Protein AF-A0A7S2HXD6-F1 (afdb_monomer_lite)

InterPro domains:
  IPR036249 Thioredoxin-like superfamily [SSF52833] (8-84)

Organism: NCBI:txid374047

Sequence (109 aa):
MFPKKSGAVMYGAYWCPHCSHQKEVLGREAWSLISYSECSPKGFNSNAAVCIAKEKVDGFPTWKLKNGKKVRSGEMTLVELAKWSGYKGKIDESLENDVPMSGMSGSCR

Structure (mmCIF, N/CA/C/O backbone):
data_AF-A0A7S2HXD6-F1
#
_entry.id   AF-A0A7S2HXD6-F1
#
loop_
_atom_site.group_PDB
_atom_site.id
_atom_site.type_symbol
_atom_site.label_atom_id
_atom_site.label_alt_id
_atom_site.label_comp_id
_atom_site.label_asym_id
_atom_site.label_entity_id
_atom_site.label_seq_id
_atom_site.pdbx_PDB_ins_code
_atom_site.Cartn_x
_atom_site.Cartn_y
_atom_site.Cartn_z
_atom_site.occupancy
_atom_site.B_iso_or_equiv
_atom_site.auth_seq_id
_atom_site.auth_comp_id
_atom_site.auth_asym_id
_atom_site.auth_atom_id
_atom_site.pdbx_PDB_model_num
ATOM 1 N N . MET A 1 1 ? -19.729 16.138 8.550 1.00 31.94 1 MET A N 1
ATOM 2 C CA . MET A 1 1 ? -18.349 16.653 8.392 1.00 31.94 1 MET A CA 1
ATOM 3 C C . MET A 1 1 ? -17.380 15.540 8.793 1.00 31.94 1 MET A C 1
ATOM 5 O O . MET A 1 1 ? -17.191 15.317 9.978 1.00 31.94 1 MET A O 1
ATOM 9 N N . PHE A 1 2 ? -16.868 14.758 7.833 1.00 34.28 2 PHE A N 1
ATOM 10 C CA . PHE A 1 2 ? -16.016 13.586 8.100 1.00 34.28 2 PHE A CA 1
ATOM 11 C C . PHE A 1 2 ? -14.535 14.006 8.147 1.00 34.28 2 PHE A C 1
ATOM 13 O O . PHE A 1 2 ? -14.034 14.531 7.147 1.00 34.28 2 PHE A O 1
ATOM 20 N N . PRO A 1 3 ? -13.802 13.827 9.262 1.00 37.88 3 PRO A N 1
ATOM 21 C CA . PRO A 1 3 ? -12.383 14.140 9.285 1.00 37.88 3 PRO A CA 1
ATOM 22 C C . PRO A 1 3 ? -11.597 13.143 8.419 1.00 37.88 3 PRO A C 1
ATOM 24 O O . PRO A 1 3 ? -11.459 11.975 8.752 1.00 37.88 3 PRO A O 1
ATOM 27 N N . LYS A 1 4 ? -11.091 13.686 7.305 1.00 42.56 4 LYS A N 1
ATOM 28 C CA . LYS A 1 4 ? -9.814 13.418 6.620 1.00 42.56 4 LYS A CA 1
ATOM 29 C C . LYS A 1 4 ? -9.417 11.948 6.412 1.00 42.56 4 LYS A C 1
ATOM 31 O O . LYS A 1 4 ? -8.896 11.299 7.308 1.00 42.56 4 LYS A O 1
ATOM 36 N N . LYS A 1 5 ? -9.555 11.533 5.142 1.00 52.09 5 LYS A N 1
ATOM 37 C CA . LYS A 1 5 ? -8.810 10.489 4.409 1.00 52.09 5 LYS A CA 1
ATOM 38 C C . LYS A 1 5 ? -7.676 9.871 5.233 1.00 52.09 5 LYS A C 1
ATOM 40 O O . LYS A 1 5 ? -6.682 10.551 5.490 1.00 52.09 5 LYS A O 1
ATOM 45 N N . SER A 1 6 ? -7.787 8.577 5.530 1.00 58.12 6 SER A N 1
ATOM 46 C CA . SER A 1 6 ? -6.793 7.754 6.238 1.00 58.12 6 SER A CA 1
ATOM 47 C C . SER A 1 6 ? -5.386 7.838 5.631 1.00 58.12 6 SER A C 1
ATOM 49 O O . SER A 1 6 ? -4.414 7.430 6.257 1.00 58.12 6 SER A O 1
ATOM 51 N N . GLY A 1 7 ? -5.250 8.384 4.414 1.00 68.56 7 GLY A N 1
ATOM 52 C CA . GLY A 1 7 ? -3.965 8.741 3.821 1.00 68.56 7 GLY A CA 1
ATOM 53 C C . GLY A 1 7 ? -3.068 7.529 3.586 1.00 68.56 7 GLY A C 1
ATOM 54 O O . GLY A 1 7 ? -1.868 7.690 3.395 1.00 68.56 7 GLY A O 1
ATOM 55 N N . ALA A 1 8 ? -3.621 6.321 3.635 1.00 81.50 8 ALA A N 1
ATOM 56 C CA . ALA A 1 8 ? -2.890 5.123 3.293 1.00 81.50 8 ALA A CA 1
ATOM 57 C C . ALA A 1 8 ? -2.717 5.081 1.773 1.00 81.50 8 ALA A C 1
ATOM 59 O O . ALA A 1 8 ? -3.662 5.327 1.017 1.00 81.50 8 ALA A O 1
ATOM 60 N N . VAL A 1 9 ? -1.493 4.804 1.348 1.00 85.94 9 VAL A N 1
ATOM 61 C CA . VAL A 1 9 ? -1.127 4.533 -0.033 1.00 85.94 9 VAL A CA 1
ATOM 62 C C . VAL A 1 9 ? -0.831 3.043 -0.139 1.00 85.94 9 VAL A C 1
ATOM 64 O O . VAL A 1 9 ? -0.004 2.531 0.618 1.00 85.94 9 VAL A O 1
ATOM 67 N N . MET A 1 10 ? -1.513 2.362 -1.055 1.00 88.00 10 MET A N 1
ATOM 68 C CA . MET A 1 10 ? -1.220 0.986 -1.433 1.00 88.00 10 MET A CA 1
ATOM 69 C C . MET A 1 10 ? -0.392 0.993 -2.714 1.00 88.00 10 MET A C 1
ATOM 71 O O . MET A 1 10 ? -0.853 1.429 -3.769 1.00 88.00 10 MET A O 1
ATOM 75 N N . TYR A 1 11 ? 0.829 0.499 -2.610 1.00 89.19 11 TYR A N 1
ATOM 76 C CA . TYR A 1 11 ? 1.720 0.200 -3.716 1.00 89.19 11 TYR A CA 1
ATOM 77 C C . TYR A 1 11 ? 1.487 -1.242 -4.136 1.00 89.19 11 TYR A C 1
ATOM 79 O O . TYR A 1 11 ? 1.722 -2.173 -3.364 1.00 89.19 11 TYR A O 1
ATOM 87 N N . GLY A 1 12 ? 1.002 -1.430 -5.353 1.00 89.31 12 GLY A N 1
ATOM 88 C CA . GLY A 1 12 ? 0.690 -2.753 -5.867 1.00 89.31 12 GLY A CA 1
ATOM 89 C C . GLY A 1 12 ? 0.917 -2.844 -7.360 1.00 89.31 12 GLY A C 1
ATOM 90 O O . GLY A 1 12 ? 1.391 -1.899 -7.992 1.00 89.31 12 GLY A O 1
ATOM 91 N N . ALA A 1 13 ? 0.582 -4.004 -7.905 1.00 88.69 13 ALA A N 1
ATOM 92 C CA . ALA A 1 13 ? 0.617 -4.246 -9.334 1.00 88.69 13 ALA A CA 1
ATOM 93 C C . ALA A 1 13 ? -0.716 -4.821 -9.808 1.00 88.69 13 ALA A C 1
ATOM 95 O O . ALA A 1 13 ? -1.279 -5.689 -9.141 1.00 88.69 13 ALA A O 1
ATOM 96 N N . TYR A 1 14 ? -1.187 -4.393 -10.981 1.00 85.00 14 TYR A N 1
ATOM 97 C CA . TYR A 1 14 ? -2.469 -4.851 -11.535 1.00 85.00 14 TYR A CA 1
ATOM 98 C C . TYR A 1 14 ? -2.561 -6.377 -11.721 1.00 85.00 14 TYR A C 1
ATOM 100 O O . TYR A 1 14 ? -3.645 -6.939 -11.627 1.00 85.00 14 TYR A O 1
ATOM 108 N N . TRP A 1 15 ? -1.437 -7.045 -11.999 1.00 83.50 15 TRP A N 1
ATOM 109 C CA . TRP A 1 15 ? -1.364 -8.497 -12.206 1.00 83.50 15 TRP A CA 1
ATOM 110 C C . TRP A 1 15 ? -1.093 -9.275 -10.913 1.00 83.50 15 TRP A C 1
ATOM 112 O O . TRP A 1 15 ? -1.045 -10.502 -10.939 1.00 83.50 15 TRP A O 1
ATOM 122 N N . CYS A 1 16 ? -0.862 -8.591 -9.788 1.00 84.25 16 CYS A N 1
ATOM 123 C CA . CYS A 1 16 ? -0.534 -9.255 -8.535 1.00 84.25 16 CYS A CA 1
ATOM 124 C C . CYS A 1 16 ? -1.815 -9.810 -7.881 1.00 84.25 16 CYS A C 1
ATOM 126 O O . CYS A 1 16 ? -2.691 -9.020 -7.511 1.00 84.25 16 CYS A O 1
ATOM 128 N N . PRO A 1 17 ? -1.924 -11.137 -7.673 1.00 83.12 17 PRO A N 1
ATOM 129 C CA . PRO A 1 17 ? -3.132 -11.752 -7.119 1.00 83.12 17 PRO A CA 1
ATOM 130 C C . PRO A 1 17 ? -3.421 -11.270 -5.691 1.00 83.12 17 PRO A C 1
ATOM 132 O O . PRO A 1 17 ? -4.556 -10.912 -5.390 1.00 83.12 17 PRO A O 1
ATOM 135 N N . HIS A 1 18 ? -2.391 -11.131 -4.851 1.00 84.50 18 HIS A N 1
ATOM 136 C CA . HIS A 1 18 ? -2.524 -10.572 -3.499 1.00 84.50 18 HIS A CA 1
ATOM 137 C C . HIS A 1 18 ? -2.992 -9.111 -3.498 1.00 84.50 18 HIS A C 1
ATOM 139 O O . HIS A 1 18 ? -3.753 -8.701 -2.629 1.00 84.50 18 HIS A O 1
ATOM 145 N N . CYS A 1 19 ? -2.587 -8.307 -4.490 1.00 86.81 19 CYS A N 1
ATOM 146 C CA . CYS A 1 19 ? -3.086 -6.934 -4.615 1.00 86.81 19 CYS A CA 1
ATOM 147 C C . CYS A 1 19 ? -4.574 -6.903 -4.981 1.00 86.81 19 CYS A C 1
ATOM 149 O O . CYS A 1 19 ? -5.308 -6.053 -4.478 1.00 86.81 19 CYS A O 1
ATOM 151 N N . SER A 1 20 ? -5.011 -7.811 -5.859 1.00 85.88 20 SER A N 1
ATOM 152 C CA . SER A 1 20 ? -6.420 -7.928 -6.236 1.00 85.88 20 SER A CA 1
ATOM 153 C C . SER A 1 20 ? -7.270 -8.378 -5.051 1.00 85.88 20 SER A C 1
ATOM 155 O O . SER A 1 20 ? -8.261 -7.723 -4.743 1.00 85.88 20 SER A O 1
ATOM 157 N N . HIS A 1 21 ? -6.833 -9.421 -4.342 1.00 85.56 21 HIS A N 1
ATOM 158 C CA . HIS A 1 21 ? -7.518 -9.933 -3.156 1.00 85.56 21 HIS A CA 1
ATOM 159 C C . HIS A 1 21 ? -7.630 -8.859 -2.066 1.00 85.56 21 HIS A C 1
ATOM 161 O O . HIS A 1 21 ? -8.720 -8.552 -1.596 1.00 85.56 21 HIS A O 1
ATOM 167 N N . GLN A 1 22 ? -6.532 -8.165 -1.761 1.00 86.12 22 GLN A N 1
ATOM 168 C CA . GLN A 1 22 ? -6.531 -7.057 -0.808 1.00 86.12 22 GLN A CA 1
ATOM 169 C C . GLN A 1 22 ? -7.552 -5.959 -1.153 1.00 86.12 22 GLN A C 1
ATOM 171 O O . GLN A 1 22 ? -8.179 -5.382 -0.262 1.00 86.12 22 GLN A O 1
ATOM 176 N N . LYS A 1 23 ? -7.699 -5.637 -2.442 1.00 85.06 23 LYS A N 1
ATOM 177 C CA . LYS A 1 23 ? -8.656 -4.638 -2.931 1.00 85.06 23 LYS A CA 1
ATOM 178 C C . LYS A 1 23 ? -10.102 -5.119 -2.802 1.00 85.06 23 LYS A C 1
ATOM 180 O O . LYS A 1 23 ? -10.985 -4.300 -2.563 1.00 85.06 23 LYS A O 1
ATOM 185 N N . GLU A 1 24 ? -10.330 -6.413 -2.969 1.00 85.00 24 GLU A N 1
ATOM 186 C CA . GLU A 1 24 ? -11.634 -7.046 -2.796 1.00 85.00 24 GLU A CA 1
ATOM 187 C C . GLU A 1 24 ? -12.053 -7.050 -1.325 1.00 85.00 24 GLU A C 1
ATOM 189 O O . GLU A 1 24 ? -13.127 -6.540 -1.014 1.00 85.00 24 GLU A O 1
ATOM 194 N N . VAL A 1 25 ? -11.145 -7.450 -0.426 1.00 82.75 25 VAL A N 1
ATOM 195 C CA . VAL A 1 25 ? -11.309 -7.362 1.037 1.00 82.75 25 VAL A CA 1
ATOM 196 C C . VAL A 1 25 ? -11.621 -5.930 1.485 1.00 82.75 25 VAL A C 1
ATOM 198 O O . VAL A 1 25 ? -12.482 -5.708 2.328 1.00 82.75 25 VAL A O 1
ATOM 201 N N . LEU A 1 26 ? -10.970 -4.927 0.885 1.00 80.88 26 LEU A N 1
ATOM 202 C CA . LEU A 1 26 ? -11.255 -3.511 1.154 1.00 80.88 26 LEU A CA 1
ATOM 203 C C . LEU A 1 26 ? -12.664 -3.074 0.742 1.00 80.88 26 LEU A C 1
ATOM 205 O O . LEU A 1 26 ? -13.227 -2.143 1.326 1.00 80.88 26 LEU A O 1
ATOM 209 N N . GLY A 1 27 ? -13.222 -3.699 -0.288 1.00 81.19 27 GLY A N 1
ATOM 210 C CA . GLY A 1 27 ? -14.473 -3.272 -0.887 1.00 81.19 27 GLY A CA 1
ATOM 211 C C . GLY A 1 27 ? -14.411 -1.851 -1.464 1.00 81.19 27 GLY A C 1
ATOM 212 O O . GLY A 1 27 ? -13.405 -1.135 -1.428 1.00 81.19 27 GLY A O 1
ATOM 213 N N . ARG A 1 28 ? -15.530 -1.402 -2.036 1.00 80.12 28 ARG A N 1
ATOM 214 C CA . ARG A 1 28 ? -15.595 -0.115 -2.752 1.00 80.12 28 ARG A CA 1
ATOM 215 C C . ARG A 1 28 ? -15.433 1.093 -1.821 1.00 80.12 28 ARG A C 1
ATOM 217 O O . ARG A 1 28 ? -14.813 2.084 -2.209 1.00 80.12 28 ARG A O 1
ATOM 224 N N . GLU A 1 29 ? -15.990 1.020 -0.615 1.00 78.00 29 GLU A N 1
ATOM 225 C CA . GLU A 1 29 ? -16.018 2.143 0.325 1.00 78.00 29 GLU A CA 1
ATOM 226 C C . GLU A 1 29 ? -14.629 2.452 0.886 1.00 78.00 29 GLU A C 1
ATOM 228 O O . GLU A 1 29 ? -14.157 3.586 0.749 1.00 78.00 29 GLU A O 1
ATOM 233 N N . ALA A 1 30 ? -13.934 1.450 1.441 1.00 77.88 30 ALA A N 1
ATOM 234 C CA . ALA A 1 30 ? -12.594 1.649 1.987 1.00 77.88 30 ALA A CA 1
ATOM 235 C C . ALA A 1 30 ? -11.576 1.937 0.877 1.00 77.88 30 ALA A C 1
ATOM 237 O O . ALA A 1 30 ? -10.720 2.808 1.046 1.00 77.88 30 ALA A O 1
ATOM 238 N N . TRP A 1 31 ? -11.717 1.298 -0.292 1.00 81.12 31 TRP A N 1
ATOM 239 C CA . TRP A 1 31 ? -10.864 1.585 -1.444 1.00 81.12 31 TRP A CA 1
ATOM 240 C C . TRP A 1 31 ? -10.940 3.049 -1.889 1.00 81.12 31 TRP A C 1
ATOM 242 O O . TRP A 1 31 ? -9.922 3.630 -2.250 1.00 81.12 31 TRP A O 1
ATOM 252 N N . SER A 1 32 ? -12.110 3.693 -1.795 1.00 81.50 32 SER A N 1
ATOM 253 C CA . SER A 1 32 ? -12.250 5.119 -2.135 1.00 81.50 32 SER A CA 1
ATOM 254 C C . SER A 1 32 ? -11.445 6.056 -1.218 1.00 81.50 32 SER A C 1
ATOM 256 O O . SER A 1 32 ? -11.123 7.187 -1.592 1.00 81.50 32 SER A O 1
ATOM 258 N N . LEU A 1 33 ? -11.110 5.593 -0.010 1.00 77.81 33 LEU A N 1
ATOM 259 C CA . LEU A 1 33 ? -10.355 6.347 0.991 1.00 77.81 33 LEU A CA 1
ATOM 260 C C . LEU A 1 33 ? -8.840 6.125 0.877 1.00 77.81 33 LEU A C 1
ATOM 262 O O . LEU A 1 33 ? -8.064 6.888 1.465 1.00 77.81 33 LEU A O 1
ATOM 266 N N . ILE A 1 34 ? -8.429 5.101 0.130 1.00 82.50 34 ILE A N 1
ATOM 267 C CA . ILE A 1 34 ? -7.048 4.655 -0.036 1.00 82.50 34 ILE A CA 1
ATOM 268 C C . ILE A 1 34 ? -6.528 5.139 -1.386 1.00 82.50 34 ILE A C 1
ATOM 270 O O . ILE A 1 34 ? -7.230 5.150 -2.391 1.00 82.50 34 ILE A O 1
ATOM 274 N N . SER A 1 35 ? -5.277 5.586 -1.419 1.00 85.94 35 SER A N 1
ATOM 275 C CA . SER A 1 35 ? -4.623 5.944 -2.678 1.00 85.94 35 SER A CA 1
ATOM 276 C C . SER A 1 35 ? -3.881 4.735 -3.227 1.00 85.94 35 SER A C 1
ATOM 278 O O . SER A 1 35 ? -3.036 4.174 -2.544 1.00 85.94 35 SER A O 1
ATOM 280 N N . TYR A 1 36 ? -4.170 4.335 -4.458 1.00 86.88 36 TYR A N 1
ATOM 281 C CA . TYR A 1 36 ? -3.442 3.260 -5.123 1.00 86.88 36 TYR A CA 1
ATOM 282 C C . TYR A 1 36 ? -2.357 3.825 -6.031 1.00 86.88 36 TYR A C 1
ATOM 284 O O . TYR A 1 36 ? -2.613 4.748 -6.805 1.00 86.88 36 TYR A O 1
ATOM 292 N N . SER A 1 37 ? -1.160 3.254 -5.952 1.00 87.88 37 SER A N 1
ATOM 293 C CA . SER A 1 37 ? -0.057 3.549 -6.855 1.00 87.88 37 SER A CA 1
ATOM 294 C C . SER A 1 37 ? 0.352 2.276 -7.583 1.00 87.88 37 SER A C 1
ATOM 296 O O . SER A 1 37 ? 0.836 1.325 -6.970 1.00 87.88 37 SER A O 1
ATOM 298 N N . GLU A 1 38 ? 0.179 2.292 -8.902 1.00 88.88 38 GLU A N 1
ATO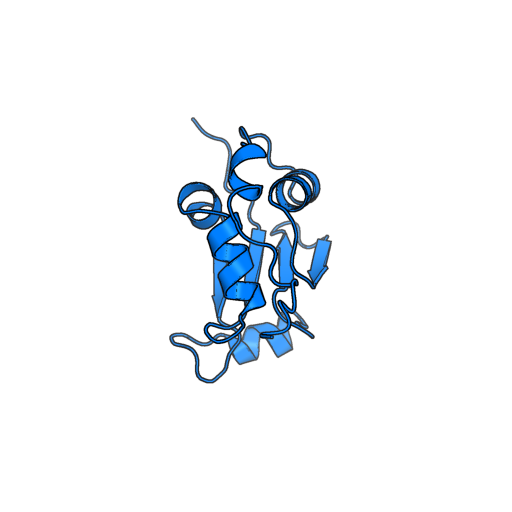M 299 C CA . GLU A 1 38 ? 0.573 1.201 -9.786 1.00 88.88 38 GLU A CA 1
ATOM 300 C C . GLU A 1 38 ? 2.096 1.166 -9.923 1.00 88.88 38 GLU A C 1
ATOM 302 O O . GLU A 1 38 ? 2.704 2.085 -10.468 1.00 88.88 38 GLU A O 1
ATOM 307 N N . CYS A 1 39 ? 2.721 0.108 -9.425 1.00 87.38 39 CYS A N 1
ATOM 308 C CA . CYS A 1 39 ? 4.166 -0.068 -9.442 1.00 87.38 39 CYS A CA 1
ATOM 309 C C . CYS A 1 39 ? 4.643 -1.026 -10.536 1.00 87.38 39 CYS A C 1
ATOM 311 O O . CYS A 1 39 ? 5.852 -1.190 -10.699 1.00 87.38 39 CYS A O 1
ATOM 313 N N . SER A 1 40 ? 3.747 -1.648 -11.313 1.00 84.81 40 SER A N 1
ATOM 314 C CA . SER A 1 40 ? 4.166 -2.447 -12.459 1.00 84.81 40 SER A CA 1
ATOM 315 C C . SER A 1 40 ? 4.550 -1.550 -13.634 1.00 84.81 40 SER A C 1
ATOM 317 O O . SER A 1 40 ? 3.726 -0.748 -14.061 1.00 84.81 40 SER A O 1
ATOM 319 N N . PRO A 1 41 ? 5.734 -1.730 -14.248 1.00 81.69 41 PRO A N 1
ATOM 320 C CA . PRO A 1 41 ? 6.143 -0.959 -15.426 1.00 81.69 41 PRO A CA 1
ATOM 321 C C . PRO A 1 41 ? 5.267 -1.217 -16.662 1.00 81.69 41 PRO A C 1
ATOM 323 O O . PRO A 1 41 ? 5.266 -0.419 -17.589 1.00 81.69 41 PRO A O 1
ATOM 326 N N . LYS A 1 42 ? 4.520 -2.329 -16.683 1.00 82.81 42 LYS A N 1
ATOM 327 C CA . LYS A 1 42 ? 3.538 -2.652 -17.731 1.00 82.81 42 LYS A CA 1
ATOM 328 C C . LYS A 1 42 ? 2.116 -2.199 -17.374 1.00 82.81 42 LYS A C 1
ATOM 330 O O . LYS A 1 42 ? 1.189 -2.477 -18.126 1.00 82.81 42 LYS A O 1
ATOM 335 N N . GLY A 1 43 ? 1.926 -1.596 -16.202 1.00 77.19 43 GLY A N 1
ATOM 336 C CA . GLY A 1 43 ? 0.632 -1.107 -15.743 1.00 77.19 43 GLY A CA 1
ATOM 337 C C . GLY A 1 43 ? 0.260 0.221 -16.397 1.00 77.19 43 GLY A C 1
ATOM 338 O O . GLY A 1 43 ? 1.118 1.013 -16.786 1.00 77.19 43 GLY A O 1
ATOM 339 N N . PHE A 1 44 ? -1.038 0.485 -16.498 1.00 75.44 44 PHE A N 1
ATOM 340 C CA . PHE A 1 44 ? -1.527 1.781 -16.955 1.00 75.44 44 PHE A CA 1
ATOM 341 C C . PHE A 1 44 ? -1.192 2.865 -15.919 1.00 75.44 44 PHE A C 1
ATOM 343 O O . PHE A 1 44 ? -1.439 2.673 -14.730 1.00 75.44 44 PHE A O 1
ATOM 350 N N . ASN A 1 45 ? -0.631 3.998 -16.359 1.00 78.12 45 ASN A N 1
ATOM 351 C CA . ASN A 1 45 ? -0.086 5.039 -15.474 1.00 78.12 45 ASN A CA 1
ATOM 352 C C . ASN A 1 45 ? 0.932 4.496 -14.453 1.00 78.12 45 ASN A C 1
ATOM 354 O O . ASN A 1 45 ? 0.903 4.858 -13.274 1.00 78.12 45 ASN A O 1
ATOM 358 N N . SER A 1 46 ? 1.831 3.614 -14.903 1.00 79.38 46 SER A N 1
ATOM 359 C CA . SER A 1 46 ? 2.848 3.021 -14.039 1.00 79.38 46 SER A CA 1
ATOM 360 C C . SER A 1 46 ? 3.724 4.081 -13.371 1.00 79.38 46 SER A C 1
ATOM 362 O O . SER A 1 46 ? 4.414 4.855 -14.033 1.00 79.38 46 SER A O 1
ATOM 364 N N . ASN A 1 47 ? 3.788 4.025 -12.051 1.00 83.12 47 ASN A N 1
ATOM 365 C CA . ASN A 1 47 ? 4.707 4.769 -11.203 1.00 83.12 47 ASN A CA 1
ATOM 366 C C . ASN A 1 47 ? 5.857 3.874 -10.717 1.00 83.12 47 ASN A C 1
ATOM 368 O O . ASN A 1 47 ? 6.433 4.128 -9.663 1.00 83.12 47 ASN A O 1
ATOM 372 N N . ALA A 1 48 ? 6.219 2.837 -11.483 1.00 82.06 48 ALA A N 1
ATOM 373 C CA . ALA A 1 48 ? 7.260 1.867 -11.129 1.00 82.06 48 ALA A CA 1
ATOM 374 C C . ALA A 1 48 ? 8.571 2.540 -10.682 1.00 82.06 48 ALA A C 1
ATOM 376 O O . ALA A 1 48 ? 9.135 2.194 -9.645 1.00 82.06 48 ALA A O 1
ATOM 377 N N . ALA A 1 49 ? 8.999 3.578 -11.408 1.00 82.00 49 ALA A N 1
ATOM 378 C CA . ALA A 1 49 ? 10.174 4.367 -11.051 1.00 82.00 49 ALA A CA 1
ATOM 379 C C . ALA A 1 49 ? 10.028 5.059 -9.684 1.00 82.00 49 ALA A C 1
ATOM 381 O O . ALA A 1 49 ? 10.971 5.078 -8.901 1.00 82.00 49 ALA A O 1
ATOM 382 N N . VAL A 1 50 ? 8.845 5.590 -9.358 1.00 82.75 50 VAL A N 1
ATOM 383 C CA . VAL A 1 50 ? 8.566 6.222 -8.058 1.00 82.75 50 VAL A CA 1
ATOM 384 C C . VAL A 1 50 ? 8.544 5.180 -6.940 1.00 82.75 50 VAL A C 1
ATOM 386 O O . VAL A 1 50 ? 9.141 5.410 -5.889 1.00 82.75 50 VAL A O 1
ATOM 389 N N . CYS A 1 51 ? 7.915 4.027 -7.173 1.00 83.62 51 CYS A N 1
ATOM 390 C CA . CYS A 1 51 ? 7.824 2.955 -6.185 1.00 83.62 51 CYS A CA 1
ATOM 391 C C . CYS A 1 51 ? 9.205 2.421 -5.781 1.00 83.62 51 CYS A C 1
ATOM 393 O O . CYS A 1 51 ? 9.480 2.237 -4.598 1.00 83.62 51 CYS A O 1
ATOM 395 N N . ILE A 1 52 ? 10.097 2.230 -6.754 1.00 76.69 52 ILE A N 1
ATOM 396 C CA . ILE A 1 52 ? 11.447 1.715 -6.503 1.00 76.69 52 ILE A CA 1
ATOM 397 C C . ILE A 1 52 ? 12.353 2.830 -5.962 1.00 76.69 52 ILE A C 1
ATOM 399 O O . ILE A 1 52 ? 13.002 2.655 -4.933 1.00 76.69 52 ILE A O 1
ATOM 403 N N . ALA A 1 53 ? 12.375 4.000 -6.611 1.00 75.62 53 ALA A N 1
ATOM 404 C CA . ALA A 1 53 ? 13.354 5.044 -6.300 1.00 75.62 53 ALA A CA 1
ATOM 405 C C . ALA A 1 53 ? 13.004 5.889 -5.066 1.00 75.62 53 ALA A C 1
ATOM 407 O O . ALA A 1 53 ? 13.904 6.277 -4.323 1.00 75.62 53 ALA A O 1
ATOM 408 N N . LYS A 1 54 ? 11.722 6.210 -4.839 1.00 74.00 54 LYS A N 1
ATOM 409 C CA . LYS A 1 54 ? 11.300 7.055 -3.703 1.00 74.00 54 LYS A CA 1
ATOM 410 C C . LYS A 1 54 ? 10.817 6.242 -2.513 1.00 74.00 54 LYS A C 1
ATOM 412 O O . LYS A 1 54 ? 11.057 6.617 -1.370 1.00 74.00 54 LYS A O 1
ATOM 417 N N . GLU A 1 55 ? 10.109 5.156 -2.789 1.00 74.50 55 GLU A N 1
ATOM 418 C CA . GLU A 1 55 ? 9.324 4.452 -1.777 1.00 74.50 55 GLU A CA 1
ATOM 419 C C . GLU A 1 55 ? 9.979 3.148 -1.311 1.00 74.50 55 GLU A C 1
ATOM 421 O O . GLU A 1 55 ? 9.572 2.625 -0.277 1.00 74.50 55 GLU A O 1
ATOM 426 N N . LYS A 1 56 ? 11.026 2.681 -2.015 1.00 76.44 56 LYS A N 1
ATOM 427 C CA . LYS A 1 56 ? 11.763 1.436 -1.740 1.00 76.44 56 LYS A CA 1
ATOM 428 C C . LYS A 1 56 ? 10.824 0.243 -1.541 1.00 76.44 56 LYS A C 1
ATOM 430 O O . LYS A 1 56 ? 10.898 -0.477 -0.551 1.00 76.44 56 LYS A O 1
ATOM 435 N N . VAL A 1 57 ? 9.880 0.089 -2.465 1.00 80.19 57 VAL A N 1
ATOM 436 C CA . VAL A 1 57 ? 8.927 -1.021 -2.441 1.00 80.19 57 VAL A CA 1
ATOM 437 C C . VAL A 1 57 ? 9.624 -2.288 -2.941 1.00 80.19 57 VAL A C 1
ATOM 439 O O . VAL A 1 57 ? 9.814 -2.447 -4.143 1.00 80.19 57 VAL A O 1
ATOM 442 N N . ASP A 1 58 ? 9.985 -3.180 -2.017 1.00 76.62 58 ASP A N 1
ATOM 443 C CA . ASP A 1 58 ? 10.658 -4.454 -2.323 1.00 76.62 58 ASP A CA 1
ATOM 444 C C . ASP A 1 58 ? 9.681 -5.593 -2.689 1.00 76.62 58 ASP A C 1
ATOM 446 O O . ASP A 1 58 ? 10.088 -6.613 -3.239 1.00 76.62 58 ASP A O 1
ATOM 450 N N . GLY A 1 59 ? 8.381 -5.435 -2.410 1.00 79.50 59 GLY A N 1
ATOM 451 C CA . GLY A 1 59 ? 7.360 -6.450 -2.689 1.00 79.50 59 GLY A CA 1
ATOM 452 C C . GLY A 1 59 ? 5.936 -5.893 -2.720 1.00 79.50 59 GLY A C 1
ATOM 453 O O . GLY A 1 59 ? 5.678 -4.786 -2.248 1.00 79.50 59 GLY A O 1
ATOM 454 N N . PHE A 1 60 ? 4.997 -6.656 -3.280 1.00 83.88 60 PHE A N 1
ATOM 455 C CA . PHE A 1 60 ? 3.596 -6.247 -3.435 1.00 83.88 60 PHE A CA 1
ATOM 456 C C . PHE A 1 60 ? 2.639 -7.225 -2.734 1.00 83.88 60 PHE A C 1
ATOM 458 O O . PHE A 1 60 ? 2.870 -8.432 -2.821 1.00 83.88 60 PHE A O 1
ATOM 465 N N . PRO A 1 61 ? 1.542 -6.742 -2.116 1.00 87.50 61 PRO A N 1
ATOM 466 C CA . PRO A 1 61 ? 1.215 -5.333 -1.872 1.00 87.50 61 PRO A CA 1
ATOM 467 C C . PRO A 1 61 ? 2.100 -4.709 -0.776 1.00 87.50 61 PRO A C 1
ATOM 469 O O . PRO A 1 61 ? 2.527 -5.384 0.156 1.00 87.50 61 PRO A O 1
ATOM 472 N N . THR A 1 62 ? 2.370 -3.407 -0.881 1.00 88.06 62 THR A N 1
ATOM 473 C CA . THR A 1 62 ? 3.033 -2.615 0.165 1.00 88.06 62 THR A CA 1
ATOM 474 C C . THR A 1 62 ? 2.174 -1.421 0.553 1.00 88.06 62 THR A C 1
ATOM 476 O O . THR A 1 62 ? 1.675 -0.678 -0.283 1.00 88.06 62 THR A O 1
ATOM 479 N N . TRP A 1 63 ? 2.044 -1.202 1.848 1.00 87.38 63 TRP A N 1
ATOM 480 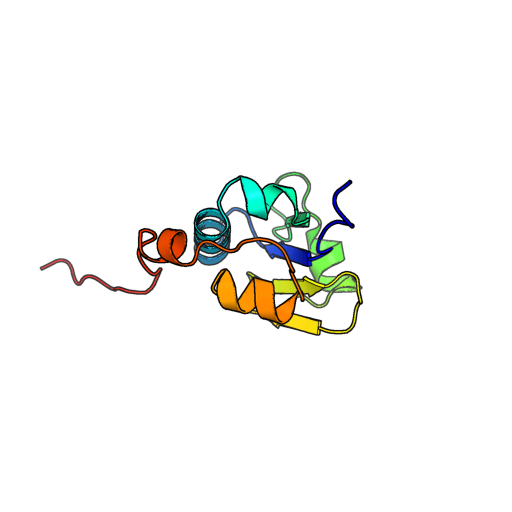C CA . TRP A 1 63 ? 1.245 -0.173 2.479 1.00 87.38 63 TRP A CA 1
ATOM 481 C C . TRP A 1 63 ? 2.126 0.902 3.088 1.00 87.38 63 TRP A C 1
ATOM 483 O O . TRP A 1 63 ? 3.052 0.608 3.843 1.00 87.38 63 TRP A O 1
ATOM 493 N N . LYS A 1 64 ? 1.793 2.169 2.839 1.00 85.69 64 LYS A N 1
ATOM 494 C CA . LYS A 1 64 ? 2.437 3.315 3.487 1.00 85.69 64 LYS A CA 1
ATOM 495 C C . LYS A 1 64 ? 1.409 4.315 3.977 1.00 85.69 64 LYS A C 1
ATOM 497 O O . LYS A 1 64 ? 0.521 4.718 3.237 1.00 85.69 64 LYS A O 1
ATOM 502 N N . LEU A 1 65 ? 1.558 4.783 5.211 1.00 83.38 65 LEU A N 1
ATOM 503 C CA . LEU A 1 65 ? 0.743 5.894 5.708 1.00 83.38 65 LEU A CA 1
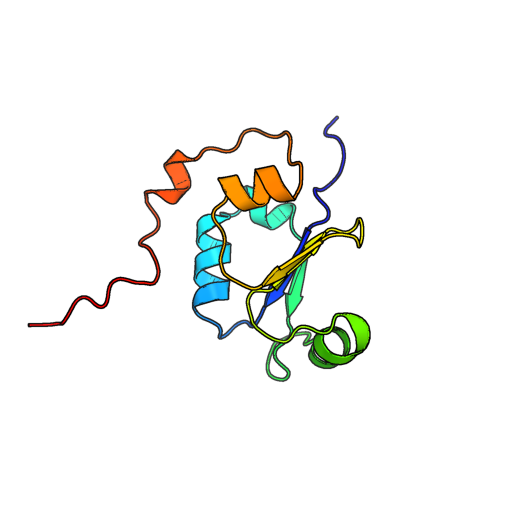ATOM 504 C C . LEU A 1 65 ? 1.318 7.237 5.263 1.00 83.38 65 LEU A C 1
ATOM 506 O O . LEU A 1 65 ? 2.529 7.448 5.330 1.00 83.38 65 LEU A O 1
ATOM 510 N N . LYS A 1 66 ? 0.446 8.200 4.934 1.00 71.06 66 LYS A N 1
ATOM 511 C CA . LYS A 1 66 ? 0.830 9.594 4.636 1.00 71.06 66 LYS A CA 1
ATOM 512 C C . LYS A 1 66 ? 1.625 10.260 5.759 1.00 71.06 66 LYS A C 1
ATOM 514 O O . LYS A 1 66 ? 2.373 11.193 5.502 1.00 71.06 66 LYS A O 1
ATOM 519 N N . ASN A 1 67 ? 1.500 9.755 6.988 1.00 67.88 67 ASN A N 1
ATOM 520 C CA . ASN A 1 67 ? 2.298 10.198 8.132 1.00 67.88 67 ASN A CA 1
ATOM 521 C C . ASN A 1 67 ? 3.771 9.743 8.058 1.00 67.88 67 ASN A C 1
ATOM 523 O O . ASN A 1 67 ? 4.529 10.002 8.989 1.00 67.88 67 ASN A O 1
ATOM 527 N N . GLY A 1 68 ? 4.179 9.023 7.004 1.00 60.94 68 GLY A N 1
ATOM 528 C CA . GLY A 1 68 ? 5.566 8.686 6.665 1.00 60.94 68 GLY A CA 1
ATOM 529 C C . GLY A 1 68 ? 6.264 7.692 7.597 1.00 60.94 68 GLY A C 1
ATOM 530 O O . GLY A 1 68 ? 7.338 7.208 7.265 1.00 60.94 68 GLY A O 1
ATOM 531 N N . LYS A 1 69 ? 5.665 7.364 8.748 1.00 61.03 69 LYS A N 1
ATOM 532 C CA . LYS A 1 69 ? 6.315 6.603 9.828 1.00 61.03 69 LYS A CA 1
ATOM 533 C C . LYS A 1 69 ? 6.141 5.089 9.774 1.00 61.03 69 LYS A C 1
ATOM 535 O O . LYS A 1 69 ? 6.859 4.392 10.481 1.00 61.03 69 LYS A O 1
ATOM 540 N N . LYS A 1 70 ? 5.176 4.567 9.014 1.00 69.44 70 LYS A N 1
ATOM 541 C CA . LYS A 1 70 ? 4.916 3.123 8.959 1.00 69.44 70 LYS A CA 1
ATOM 542 C C . LYS A 1 70 ? 4.763 2.679 7.511 1.00 69.44 70 LYS A C 1
ATOM 544 O O . LYS A 1 70 ? 3.881 3.173 6.807 1.00 69.44 70 LYS A O 1
ATOM 549 N N . VAL A 1 71 ? 5.625 1.748 7.118 1.00 80.06 71 VAL A N 1
ATOM 550 C CA . VAL A 1 71 ? 5.539 0.971 5.881 1.00 80.06 71 VAL A CA 1
ATOM 551 C C . VAL A 1 71 ? 5.314 -0.483 6.288 1.00 80.06 71 VAL A C 1
ATOM 553 O O . VAL A 1 71 ? 5.935 -0.955 7.242 1.00 80.06 71 VAL A O 1
ATOM 556 N N . ARG A 1 72 ? 4.386 -1.171 5.630 1.00 84.00 72 ARG A N 1
ATOM 557 C CA . ARG A 1 72 ? 4.088 -2.590 5.848 1.00 84.00 72 ARG A CA 1
ATOM 558 C C . ARG A 1 72 ? 3.997 -3.276 4.498 1.00 84.00 72 ARG A C 1
ATOM 560 O O . ARG A 1 72 ? 3.235 -2.830 3.656 1.00 84.00 72 ARG A O 1
ATOM 567 N N . SER A 1 73 ? 4.767 -4.328 4.289 1.00 85.56 73 SER A N 1
ATOM 568 C CA . SER A 1 73 ? 4.619 -5.205 3.131 1.00 85.56 73 SER A CA 1
ATOM 569 C C . SER A 1 73 ? 3.729 -6.392 3.491 1.00 85.56 73 SER A C 1
ATOM 571 O O . SER A 1 73 ? 3.718 -6.834 4.641 1.00 85.56 73 SER A O 1
ATOM 573 N N . GLY A 1 74 ? 3.002 -6.898 2.500 1.00 83.44 74 GLY A N 1
ATOM 574 C CA . GLY A 1 74 ? 2.108 -8.040 2.638 1.00 83.44 74 GLY A CA 1
ATOM 575 C C . GLY A 1 74 ? 0.630 -7.666 2.644 1.00 83.44 74 GLY A C 1
ATOM 576 O O . GLY A 1 74 ? 0.240 -6.508 2.816 1.00 83.44 74 GLY A O 1
ATOM 577 N N . GLU A 1 75 ? -0.179 -8.691 2.407 1.00 82.81 75 GLU A N 1
ATOM 578 C CA . GLU A 1 75 ? -1.628 -8.641 2.542 1.00 82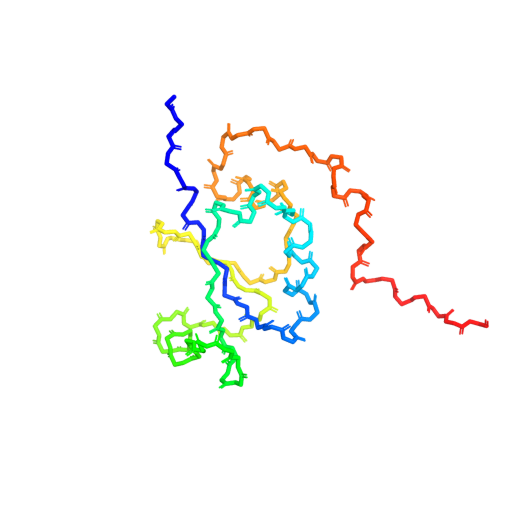.81 75 GLU A CA 1
ATOM 579 C C . GLU A 1 75 ? -2.006 -8.542 4.027 1.00 82.81 75 GLU A C 1
ATOM 581 O O . GLU A 1 75 ? -1.357 -9.146 4.881 1.00 82.81 75 GLU A O 1
ATOM 586 N N . MET A 1 76 ? -3.013 -7.733 4.339 1.00 81.38 76 MET A N 1
ATOM 587 C CA . MET A 1 76 ? -3.474 -7.455 5.696 1.00 81.38 76 MET A CA 1
ATOM 588 C C . MET A 1 76 ? -4.999 -7.403 5.716 1.00 81.38 76 MET A C 1
ATOM 590 O O . MET A 1 76 ? -5.628 -6.928 4.768 1.00 81.38 76 MET A O 1
ATOM 594 N N . THR A 1 77 ? -5.591 -7.815 6.830 1.00 81.69 77 THR A N 1
ATOM 595 C CA . THR A 1 77 ? -7.042 -7.695 7.039 1.00 81.69 77 THR A CA 1
ATOM 596 C C . THR A 1 77 ? -7.471 -6.226 7.183 1.00 81.69 77 THR A C 1
ATOM 598 O O . THR A 1 77 ? -6.670 -5.357 7.549 1.00 81.69 77 THR A O 1
ATOM 601 N N . LEU A 1 78 ? -8.742 -5.915 6.924 1.00 78.75 78 LEU A N 1
ATOM 602 C CA . LEU A 1 78 ? -9.396 -4.631 7.181 1.00 78.75 78 LEU A CA 1
ATOM 603 C C . LEU A 1 78 ? -9.150 -4.186 8.612 1.00 78.75 78 LEU A C 1
ATOM 605 O O . LEU A 1 78 ? -8.815 -3.024 8.846 1.00 78.75 78 LEU A O 1
ATOM 609 N N . VAL A 1 79 ? -9.309 -5.099 9.571 1.00 79.12 79 VAL A N 1
ATOM 610 C CA . VAL A 1 79 ? -9.138 -4.794 10.992 1.00 79.12 79 VAL A CA 1
ATOM 611 C C . VAL A 1 79 ? -7.696 -4.409 11.294 1.00 79.12 79 VAL A C 1
ATOM 613 O O . VAL A 1 79 ? -7.455 -3.424 12.001 1.00 79.12 79 VAL A O 1
ATOM 616 N N . GLU A 1 80 ? -6.722 -5.127 10.738 1.00 81.94 80 GLU A N 1
ATOM 617 C CA . GLU A 1 80 ? -5.311 -4.777 10.880 1.00 81.94 80 GLU A CA 1
ATOM 618 C C . GLU A 1 80 ? -4.978 -3.454 10.199 1.00 81.94 80 GLU A C 1
ATOM 620 O O . GLU A 1 80 ? -4.347 -2.598 10.821 1.00 81.94 80 GLU A O 1
ATOM 625 N N . LEU A 1 81 ? -5.434 -3.242 8.963 1.00 79.88 81 LEU A N 1
ATOM 626 C CA . LEU A 1 81 ? -5.233 -1.998 8.220 1.00 79.88 81 LEU A CA 1
ATOM 627 C C . LEU A 1 81 ? -5.853 -0.812 8.942 1.00 79.88 81 LEU A C 1
ATOM 629 O O . LEU A 1 81 ? -5.243 0.256 9.019 1.00 79.88 81 LEU A O 1
ATOM 633 N N . ALA A 1 82 ? -7.038 -0.979 9.512 1.00 79.31 82 ALA A N 1
ATOM 634 C CA . ALA A 1 82 ? -7.726 0.064 10.241 1.00 79.31 82 ALA A CA 1
ATOM 635 C C . ALA A 1 82 ? -7.030 0.394 11.565 1.00 79.31 82 ALA A C 1
ATOM 637 O O . ALA A 1 82 ? -6.743 1.565 11.829 1.00 79.31 82 ALA A O 1
ATOM 638 N N . LYS A 1 83 ? -6.665 -0.619 12.362 1.00 79.81 83 LYS A N 1
ATOM 639 C CA . LYS A 1 83 ? -5.872 -0.435 13.591 1.00 79.81 83 LYS A CA 1
ATOM 640 C C . LYS A 1 83 ? -4.524 0.212 13.286 1.00 79.81 83 LYS A C 1
ATOM 642 O O . LYS A 1 83 ? -4.089 1.124 13.988 1.00 79.81 83 LYS A O 1
ATOM 647 N N . TRP A 1 84 ? -3.866 -0.233 12.221 1.00 80.25 84 TRP A N 1
ATOM 648 C CA . TRP A 1 84 ? -2.559 0.258 11.809 1.00 80.25 84 TRP A CA 1
ATOM 649 C C . TRP A 1 84 ? -2.606 1.696 11.286 1.00 80.25 84 TRP A C 1
ATOM 651 O O . TRP A 1 84 ? -1.754 2.507 11.664 1.00 80.25 84 TRP A O 1
ATOM 661 N N . SER A 1 85 ? -3.605 2.020 10.462 1.00 76.69 85 SER A N 1
ATOM 662 C CA . SER A 1 85 ? -3.828 3.363 9.913 1.00 76.69 85 SER A CA 1
ATOM 663 C C . SER A 1 85 ? -4.436 4.342 10.915 1.00 76.69 85 SER A C 1
ATOM 665 O O . SER A 1 85 ? -4.409 5.550 10.680 1.00 76.69 85 SER A O 1
ATOM 667 N N . GLY A 1 86 ? -4.944 3.849 12.047 1.00 74.38 86 GLY A N 1
ATOM 668 C CA . GLY A 1 86 ? -5.679 4.659 13.015 1.00 74.38 86 GLY A CA 1
ATOM 669 C C . GLY A 1 86 ? -7.047 5.094 12.487 1.00 74.38 86 GLY A C 1
ATOM 670 O O . GLY A 1 86 ? -7.539 6.159 12.868 1.00 74.38 86 GLY A O 1
ATOM 671 N N . TYR A 1 87 ? -7.643 4.305 11.590 1.00 74.88 87 TYR A N 1
ATOM 672 C CA . TYR A 1 87 ? -8.987 4.531 11.077 1.00 74.88 87 TYR A CA 1
ATOM 673 C C . TYR A 1 87 ? -10.000 4.459 12.226 1.00 74.88 87 TYR A C 1
ATOM 675 O O . TYR A 1 87 ? -10.026 3.500 12.991 1.00 74.88 87 TYR A O 1
ATOM 683 N N . LYS A 1 88 ? -10.824 5.504 12.353 1.00 67.81 88 LYS A N 1
ATOM 684 C CA . LYS A 1 88 ? -11.853 5.636 13.402 1.00 67.81 88 LYS A CA 1
ATOM 685 C C . LYS A 1 88 ? -13.281 5.445 12.877 1.00 67.81 88 LYS A C 1
ATOM 687 O O . LYS A 1 88 ? -14.232 5.782 13.577 1.00 67.81 88 LYS A O 1
ATOM 692 N N . GLY A 1 89 ? -13.438 5.007 11.628 1.00 70.12 89 GLY A N 1
ATOM 693 C CA . GLY A 1 89 ? -14.753 4.699 11.068 1.00 70.12 89 GLY A CA 1
ATOM 694 C C . GLY A 1 89 ? -15.260 3.333 11.527 1.00 70.12 89 GLY A C 1
ATOM 695 O O . GLY A 1 89 ? -14.546 2.587 12.198 1.00 70.12 89 GLY A O 1
ATOM 696 N N . LYS A 1 90 ? -16.503 3.007 11.159 1.00 66.12 90 LYS A N 1
ATOM 697 C CA . LYS A 1 90 ? -17.043 1.661 11.364 1.00 66.12 90 LYS A CA 1
ATOM 698 C C . LYS A 1 90 ? -16.340 0.712 10.397 1.00 66.12 90 LYS A C 1
ATOM 700 O O . LYS A 1 90 ? -16.348 0.961 9.197 1.00 66.12 90 LYS A O 1
ATOM 705 N N . ILE A 1 91 ? -15.708 -0.323 10.934 1.00 69.62 91 ILE A N 1
ATOM 706 C CA . ILE A 1 91 ? -15.174 -1.439 10.155 1.00 69.62 91 ILE A CA 1
ATOM 707 C C . ILE A 1 91 ? -16.139 -2.577 10.405 1.00 69.62 91 ILE A C 1
ATOM 709 O O . ILE A 1 91 ? -16.380 -2.920 11.563 1.00 69.62 91 ILE A O 1
ATOM 713 N N . ASP A 1 92 ? -16.709 -3.110 9.338 1.00 69.00 92 ASP A N 1
ATOM 714 C CA . ASP A 1 92 ? -17.531 -4.299 9.434 1.00 69.00 92 ASP A CA 1
ATOM 715 C C . ASP A 1 92 ? -16.641 -5.512 9.142 1.00 69.00 92 ASP A C 1
ATOM 717 O O . ASP A 1 92 ? -16.361 -5.833 7.991 1.00 69.00 92 ASP A O 1
ATOM 721 N N . G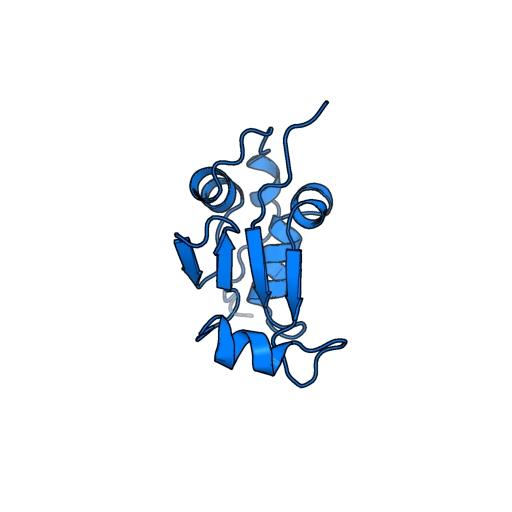LU A 1 93 ? -16.112 -6.123 10.204 1.00 67.19 93 GLU A N 1
ATOM 722 C CA . GLU A 1 93 ? -15.229 -7.303 10.140 1.00 67.19 93 GLU A CA 1
ATOM 723 C C . GLU A 1 93 ? -15.936 -8.510 9.496 1.00 67.19 93 GLU A C 1
ATOM 725 O O . GLU A 1 93 ? -15.289 -9.403 8.954 1.00 67.19 93 GLU A O 1
ATOM 730 N N . SER A 1 94 ? -17.275 -8.524 9.488 1.00 66.81 94 SER A N 1
ATOM 731 C CA . SER A 1 94 ? -18.046 -9.594 8.854 1.00 66.81 94 SER A CA 1
ATOM 732 C C . SER A 1 94 ? -17.821 -9.670 7.340 1.00 66.81 94 SER A C 1
ATOM 734 O O . SER A 1 94 ? -17.797 -10.772 6.802 1.00 66.81 94 SER A O 1
ATOM 736 N N . LEU A 1 95 ? -17.528 -8.539 6.683 1.00 67.06 95 LEU A N 1
ATOM 737 C CA . LEU A 1 95 ? -17.289 -8.461 5.236 1.00 67.06 95 LEU A CA 1
ATOM 738 C C . LEU A 1 95 ? -16.012 -9.183 4.786 1.00 67.06 95 LEU A C 1
ATOM 740 O O . LEU A 1 95 ? -15.876 -9.499 3.608 1.00 67.06 95 LEU A O 1
ATOM 744 N N . GLU A 1 96 ? -15.075 -9.449 5.699 1.00 65.25 96 GLU A N 1
ATOM 745 C CA . GLU A 1 96 ? -13.850 -10.190 5.377 1.00 65.25 96 GLU A CA 1
ATOM 746 C C . GLU A 1 96 ? -14.065 -11.703 5.357 1.00 65.25 96 GLU A C 1
ATOM 748 O O . GLU A 1 96 ? -13.333 -12.413 4.676 1.00 65.25 96 GLU A O 1
ATOM 753 N N . ASN A 1 97 ? -15.065 -12.208 6.087 1.00 62.97 97 ASN A N 1
ATOM 754 C CA . ASN A 1 97 ? -15.315 -13.648 6.200 1.00 62.97 97 ASN A CA 1
ATOM 755 C C . ASN A 1 97 ? -15.902 -14.248 4.914 1.00 62.97 97 ASN A C 1
ATOM 757 O O . ASN A 1 97 ? -15.798 -15.455 4.704 1.00 62.97 97 ASN A O 1
ATOM 761 N N . ASP A 1 98 ? -16.484 -13.409 4.055 1.00 62.50 98 ASP A N 1
ATOM 762 C CA . ASP A 1 98 ? -17.020 -13.811 2.755 1.00 62.50 98 ASP A CA 1
ATOM 763 C C . ASP A 1 98 ? -15.959 -13.809 1.641 1.00 62.50 98 ASP A C 1
ATOM 765 O O . ASP A 1 98 ? -16.220 -14.321 0.549 1.00 62.50 98 ASP A O 1
ATOM 769 N N . VAL A 1 99 ? -14.758 -13.265 1.890 1.00 63.88 99 VAL A N 1
ATOM 770 C CA . VAL A 1 99 ? -13.672 -13.279 0.903 1.00 63.88 99 VAL A CA 1
ATOM 771 C C . VAL A 1 99 ? -12.785 -14.505 1.152 1.00 63.88 99 VAL A C 1
ATOM 773 O O . VAL A 1 99 ? -12.144 -14.607 2.202 1.00 63.88 99 VAL A O 1
ATOM 776 N N . PRO A 1 100 ? -12.735 -15.475 0.222 1.00 59.22 100 PRO A N 1
ATOM 777 C CA . PRO A 1 100 ? -11.935 -16.676 0.406 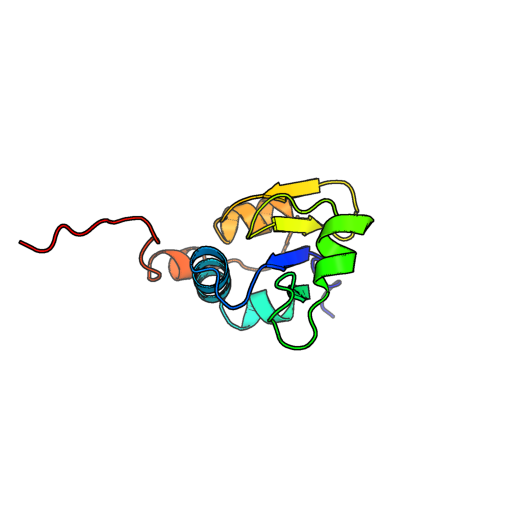1.00 59.22 100 PRO A CA 1
ATOM 778 C C . PRO A 1 100 ? -10.449 -16.314 0.470 1.00 59.22 100 PRO A C 1
ATOM 780 O O . PRO A 1 100 ? -9.880 -15.825 -0.502 1.00 59.22 100 PRO A O 1
ATOM 783 N N . MET A 1 101 ? -9.821 -16.608 1.613 1.00 52.47 101 MET A N 1
ATOM 784 C CA . MET A 1 101 ? -8.382 -16.450 1.837 1.00 52.47 101 MET A CA 1
ATOM 785 C C . MET A 1 101 ? -7.584 -16.998 0.643 1.00 52.47 101 MET A C 1
ATOM 787 O O . MET A 1 101 ? -7.757 -18.160 0.261 1.00 52.47 101 MET A O 1
ATOM 791 N N . SER A 1 102 ? -6.668 -16.188 0.098 1.00 50.09 102 SER A N 1
ATOM 792 C CA . SER A 1 102 ? -5.775 -16.489 -1.043 1.00 50.09 102 SER A CA 1
ATOM 793 C C . SER A 1 102 ? -4.706 -17.565 -0.729 1.00 50.09 102 SER A C 1
ATOM 795 O O . SER A 1 102 ? -3.538 -17.464 -1.100 1.00 50.09 102 SER A O 1
ATOM 797 N N . GLY A 1 103 ? -5.083 -18.603 0.019 1.00 49.28 103 GLY A N 1
ATOM 798 C CA . GLY A 1 103 ? -4.167 -19.551 0.645 1.00 49.28 103 GLY A CA 1
ATOM 799 C C . GLY A 1 103 ? -4.733 -20.943 0.907 1.00 49.28 103 GLY A C 1
ATOM 800 O O . GLY A 1 103 ? -4.117 -21.697 1.654 1.00 49.28 103 GLY A O 1
ATOM 801 N N . MET A 1 104 ? -5.851 -21.336 0.294 1.00 44.34 104 MET A N 1
ATOM 802 C CA . MET A 1 104 ? -6.182 -22.757 0.190 1.00 44.34 104 MET A CA 1
ATOM 803 C C . MET A 1 104 ? -5.852 -23.250 -1.211 1.00 44.34 104 MET A C 1
ATOM 805 O O . MET A 1 104 ? -6.635 -23.131 -2.150 1.00 44.34 104 MET A O 1
ATOM 809 N N . SER A 1 105 ? -4.663 -23.849 -1.313 1.00 48.69 105 SER A N 1
ATOM 810 C CA . SER A 1 105 ? -4.401 -24.955 -2.228 1.00 48.69 105 SER A CA 1
ATOM 811 C C . SER A 1 105 ? -5.456 -26.035 -1.967 1.00 48.69 105 SER A C 1
ATOM 813 O O . SER A 1 105 ? -5.259 -26.966 -1.187 1.00 48.69 105 SER A O 1
ATOM 815 N N . GLY A 1 106 ? -6.637 -25.858 -2.553 1.00 44.94 106 GLY A N 1
ATOM 816 C CA . GLY A 1 106 ? -7.577 -26.937 -2.760 1.00 44.94 106 GLY A CA 1
ATOM 817 C C . GLY A 1 106 ? -6.929 -27.846 -3.783 1.00 44.94 106 GLY A C 1
ATOM 818 O O . GLY A 1 106 ? -6.978 -27.567 -4.977 1.00 44.94 106 GLY A O 1
ATOM 819 N N . SER A 1 107 ? -6.249 -28.887 -3.307 1.00 49.56 107 SER A N 1
ATOM 820 C CA . SER A 1 107 ? -5.805 -29.985 -4.151 1.00 49.56 107 SER A CA 1
ATOM 821 C C . SER A 1 107 ? -7.028 -30.484 -4.915 1.00 49.56 107 SER A C 1
ATOM 823 O O . SER A 1 107 ? -7.895 -31.129 -4.327 1.00 49.56 107 SER A O 1
ATOM 825 N N . CYS A 1 108 ? -7.120 -30.164 -6.206 1.00 50.31 108 CYS A N 1
ATOM 826 C CA . CYS A 1 108 ? -8.051 -30.840 -7.096 1.00 50.31 108 CYS A CA 1
ATOM 827 C C . CYS A 1 108 ? -7.739 -32.340 -7.002 1.00 50.31 108 CYS A C 1
ATOM 829 O O . CYS A 1 108 ? -6.603 -32.750 -7.255 1.00 50.31 108 CYS A O 1
ATOM 831 N N . ARG A 1 109 ? -8.717 -33.122 -6.546 1.00 53.50 109 ARG A N 1
ATOM 832 C CA . ARG A 1 109 ? -8.689 -34.584 -6.512 1.00 53.50 109 ARG A CA 1
ATOM 833 C C . ARG A 1 109 ? -9.651 -35.113 -7.557 1.00 53.50 109 ARG A C 1
ATOM 835 O O . ARG A 1 109 ? -10.727 -34.492 -7.697 1.00 53.50 109 ARG A O 1
#

Secondary structure (DSSP, 8-state):
-------EEEEE-TT-HHHHHHHHHHHHHHHHHSEEEE--TTSTT--HHHHHHTT---SSSEEEETTSS-EEES---HHHHHHHHT--S---THHHHTS--TT------

pLDDT: mean 74.5, std 13.39, range [31.94, 89.31]

Radius of gyration: 14.55 Å; chains: 1; bounding box: 32×51×31 Å

Foldseek 3Di:
DDPDQLQKEWEAAPPDPLQVLLDQLCPDPNVVSYHYAHLDPPDDVHPVVCCVPPVVDPDPGWMDHPVRPDIDHGRDHPVCCCVVSVPPDDDDSVSNVPRPPPDDPPPDD